Protein AF-A0A370P231-F1 (afdb_monomer_lite)

Radius of gyration: 15.81 Å; chains: 1; bounding box: 36×34×44 Å

pLDDT: mean 72.57, std 18.82, range [30.48, 95.12]

Organism: NCBI:txid2666307

Secondary structure (DSSP, 8-state):
-----EEPP-EEEE-TTS-EEEEE--EE-SS-EEEEEEEETT--SPPEEEEE-SHHHHHHHHHHHHHH-TTEEEEEEEEETTTEEEE--EEEEEE-SSS--EEEEEE-TTS-EEESSTTS-SS-EEEEEEEE-B-TT-SSS-SSSS--

Structure (mmCIF, N/CA/C/O backbone):
data_AF-A0A370P231-F1
#
_entry.id   AF-A0A370P231-F1
#
loop_
_atom_site.group_PDB
_atom_site.id
_atom_site.type_symbol
_atom_site.label_atom_id
_atom_site.label_alt_id
_atom_site.label_comp_id
_atom_site.label_asym_id
_atom_site.label_entity_id
_atom_site.label_seq_id
_atom_site.pdbx_PDB_ins_code
_atom_site.Cartn_x
_atom_site.Cartn_y
_atom_site.Cartn_z
_atom_site.occupancy
_atom_site.B_iso_or_equiv
_atom_site.auth_seq_id
_atom_site.auth_comp_id
_atom_site.auth_asym_id
_atom_site.auth_atom_id
_atom_site.pdbx_PDB_model_num
ATOM 1 N N . MET A 1 1 ? 11.663 -16.793 23.843 1.00 36.62 1 MET A N 1
ATOM 2 C CA . MET A 1 1 ? 10.573 -16.491 22.894 1.00 36.62 1 MET A CA 1
ATOM 3 C C . MET A 1 1 ? 11.051 -16.946 21.521 1.00 36.62 1 MET A C 1
ATOM 5 O O . MET A 1 1 ? 12.097 -16.476 21.098 1.00 36.62 1 MET A O 1
ATOM 9 N N . LEU A 1 2 ? 10.413 -17.944 20.903 1.00 38.53 2 LEU A N 1
ATOM 10 C CA . LEU A 1 2 ? 10.800 -18.433 19.572 1.00 38.53 2 LEU A CA 1
ATOM 11 C C . LEU A 1 2 ? 10.240 -17.457 18.531 1.00 38.53 2 LEU A C 1
ATOM 13 O O . LEU A 1 2 ? 9.027 -17.368 18.372 1.00 38.53 2 LEU A O 1
ATOM 17 N N . LEU A 1 3 ? 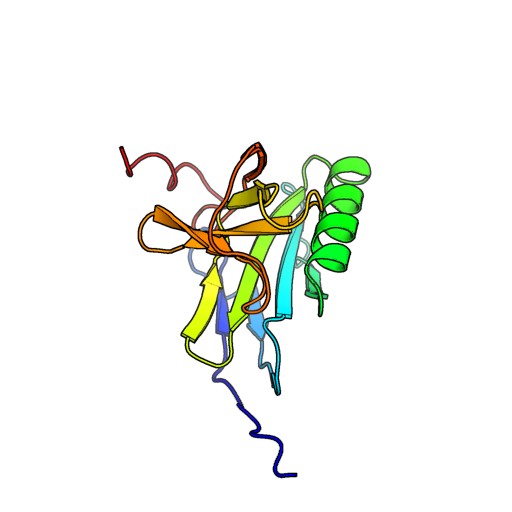11.114 -16.687 17.882 1.00 37.28 3 LEU A N 1
ATOM 18 C CA . LEU A 1 3 ? 10.760 -15.877 16.716 1.00 37.28 3 LEU A CA 1
ATOM 19 C C . LEU A 1 3 ? 10.481 -16.840 15.560 1.00 37.28 3 LEU A C 1
ATOM 21 O O . LEU A 1 3 ? 11.383 -17.555 15.119 1.00 37.28 3 LEU A O 1
ATOM 25 N N . THR A 1 4 ? 9.234 -16.900 15.096 1.00 39.34 4 THR A N 1
ATOM 26 C CA . THR A 1 4 ? 8.880 -17.718 13.936 1.00 39.34 4 THR A CA 1
ATOM 27 C C . THR A 1 4 ? 9.459 -17.047 12.698 1.00 39.34 4 THR A C 1
ATOM 29 O O . THR A 1 4 ? 8.932 -16.060 12.196 1.00 39.34 4 THR A O 1
ATOM 32 N N . LYS A 1 5 ? 10.610 -17.545 12.247 1.00 40.62 5 LYS A N 1
ATOM 33 C CA . LYS A 1 5 ? 11.271 -17.085 11.030 1.00 40.62 5 LYS A CA 1
ATOM 34 C C . LYS A 1 5 ? 10.494 -17.624 9.833 1.00 40.62 5 LYS A C 1
ATOM 36 O O . LYS A 1 5 ? 10.527 -18.826 9.578 1.00 40.62 5 LYS A O 1
ATOM 41 N N . TYR A 1 6 ? 9.818 -16.749 9.100 1.00 44.59 6 TYR A N 1
ATOM 42 C CA . TYR A 1 6 ? 9.247 -17.107 7.809 1.00 44.59 6 TYR A CA 1
ATOM 43 C C . TYR A 1 6 ? 10.269 -16.745 6.729 1.00 44.59 6 TYR A C 1
ATOM 45 O O . TYR A 1 6 ? 10.431 -15.581 6.372 1.00 44.59 6 TYR A O 1
ATOM 53 N N . GLU A 1 7 ? 11.023 -17.742 6.261 1.00 44.41 7 GLU A N 1
ATOM 54 C CA . GLU A 1 7 ? 11.830 -17.608 5.045 1.00 44.41 7 GLU A CA 1
ATOM 55 C C . GLU A 1 7 ? 10.938 -17.839 3.839 1.00 44.41 7 GLU A C 1
ATOM 57 O O . GLU A 1 7 ? 10.276 -18.874 3.750 1.00 44.41 7 GLU A O 1
ATOM 62 N N . TRP A 1 8 ? 10.894 -16.875 2.928 1.00 55.59 8 TRP A N 1
ATOM 63 C CA . TRP A 1 8 ? 10.050 -16.983 1.747 1.00 55.59 8 TRP A CA 1
ATOM 64 C C . TRP A 1 8 ? 10.846 -17.347 0.504 1.00 55.59 8 TRP A C 1
ATOM 66 O O . TRP A 1 8 ? 12.065 -17.160 0.434 1.00 55.59 8 TRP A O 1
ATOM 76 N N . GLN A 1 9 ? 10.131 -17.937 -0.452 1.00 49.88 9 GLN A N 1
ATOM 77 C CA . GLN A 1 9 ? 10.658 -18.278 -1.762 1.00 49.88 9 GLN A CA 1
ATOM 78 C C . GLN A 1 9 ? 10.747 -17.033 -2.642 1.00 49.88 9 GLN A C 1
ATOM 80 O O . GLN A 1 9 ? 9.983 -16.087 -2.480 1.00 49.88 9 GLN A O 1
ATOM 85 N N . LEU A 1 10 ? 11.726 -17.080 -3.542 1.00 47.16 10 LEU A N 1
ATOM 86 C CA . LEU A 1 10 ? 12.086 -16.071 -4.528 1.00 47.16 10 LEU A CA 1
ATOM 87 C C . LEU A 1 10 ? 10.838 -15.447 -5.180 1.00 47.16 10 LEU A C 1
ATOM 89 O O . LEU A 1 10 ? 10.133 -16.123 -5.930 1.00 47.16 10 LEU A O 1
ATOM 93 N N . GLY A 1 11 ? 10.571 -14.174 -4.890 1.00 53.53 11 GLY A N 1
ATOM 94 C CA . GLY A 1 11 ? 9.639 -13.377 -5.680 1.00 53.53 11 GLY A CA 1
ATOM 95 C C . GLY A 1 11 ? 10.364 -12.909 -6.933 1.00 53.53 11 GLY A C 1
ATOM 96 O O . GLY A 1 11 ? 11.464 -12.367 -6.822 1.00 53.53 11 GLY A O 1
ATOM 97 N N . VAL A 1 12 ? 9.788 -13.161 -8.107 1.00 54.00 12 VAL A N 1
ATOM 98 C CA . VAL A 1 12 ? 10.276 -12.609 -9.372 1.00 54.00 12 VAL A CA 1
ATOM 99 C C . VAL A 1 12 ? 9.407 -11.404 -9.678 1.00 54.00 12 VAL A C 1
ATOM 101 O O . VAL A 1 12 ? 8.210 -11.552 -9.914 1.00 54.00 12 VAL A O 1
ATOM 104 N N . LEU A 1 13 ? 10.010 -10.225 -9.622 1.00 53.38 13 LEU A N 1
ATOM 105 C CA . LEU A 1 13 ? 9.412 -9.025 -10.173 1.00 53.38 13 LEU A CA 1
ATOM 106 C C . LEU A 1 13 ? 9.541 -9.094 -11.677 1.00 53.38 13 LEU A C 1
ATOM 108 O O . LEU A 1 13 ? 10.616 -9.421 -12.183 1.00 53.38 13 LEU A O 1
ATOM 112 N N . THR A 1 14 ? 8.452 -8.797 -12.367 1.00 50.38 14 THR A N 1
ATOM 113 C CA . THR A 1 14 ? 8.424 -8.764 -13.819 1.00 50.38 14 THR A CA 1
ATOM 114 C C . THR A 1 14 ? 8.018 -7.391 -14.326 1.00 50.38 14 THR A C 1
ATOM 116 O O . THR A 1 14 ? 7.264 -6.695 -13.646 1.00 50.38 14 THR A O 1
ATOM 119 N N . ASP A 1 15 ? 8.531 -7.006 -15.491 1.00 52.94 15 ASP A N 1
ATOM 120 C CA . ASP A 1 15 ? 8.057 -5.832 -16.230 1.00 52.94 15 ASP A CA 1
ATOM 121 C C . ASP A 1 15 ? 6.698 -6.096 -16.912 1.00 52.94 15 ASP A C 1
ATOM 123 O O . ASP A 1 15 ? 6.069 -7.145 -16.711 1.00 52.94 15 ASP A O 1
ATOM 127 N N . SER A 1 16 ? 6.247 -5.138 -17.730 1.00 45.09 16 SER A N 1
ATOM 128 C CA . SER A 1 16 ? 5.001 -5.227 -18.501 1.00 45.09 16 SER A CA 1
ATOM 129 C C . SER A 1 16 ? 4.986 -6.365 -19.534 1.00 45.09 16 SER A C 1
ATOM 131 O O . SER A 1 16 ? 3.907 -6.824 -19.908 1.00 45.09 16 SER A O 1
ATOM 133 N N . ASP A 1 17 ? 6.148 -6.905 -19.914 1.00 53.75 17 ASP A N 1
ATOM 134 C CA . ASP A 1 17 ? 6.297 -8.052 -20.817 1.00 53.75 17 ASP A CA 1
ATOM 135 C C . ASP A 1 17 ? 6.402 -9.398 -20.067 1.00 53.75 17 ASP A C 1
ATOM 137 O O . ASP A 1 17 ? 6.668 -10.447 -20.667 1.00 53.75 17 ASP A O 1
ATOM 141 N N . ASN A 1 18 ? 6.165 -9.406 -18.749 1.00 53.72 18 ASN A N 1
ATOM 142 C CA . ASN A 1 18 ? 6.404 -10.534 -17.843 1.00 53.72 18 ASN A CA 1
ATOM 143 C C . ASN A 1 18 ? 7.880 -10.995 -17.786 1.00 53.72 18 ASN A C 1
ATOM 145 O O . ASN A 1 18 ? 8.156 -12.123 -17.356 1.00 53.72 18 ASN A O 1
ATOM 149 N N . ALA A 1 19 ? 8.845 -10.165 -18.190 1.00 52.88 19 ALA A N 1
ATOM 150 C CA . ALA A 1 19 ? 10.261 -10.500 -18.098 1.00 52.88 19 ALA A CA 1
ATOM 151 C C . ALA A 1 19 ? 10.797 -10.216 -16.683 1.00 52.88 19 ALA A C 1
ATOM 153 O O . ALA A 1 19 ? 10.451 -9.197 -16.092 1.00 52.88 19 ALA A O 1
ATOM 154 N N . PRO A 1 20 ? 11.635 -11.097 -16.100 1.00 57.62 20 PRO A N 1
ATOM 155 C CA . PRO A 1 20 ? 12.131 -10.941 -14.734 1.00 57.62 20 PRO A CA 1
ATOM 156 C C . PRO A 1 20 ? 13.088 -9.743 -14.609 1.00 57.62 20 PRO A C 1
ATOM 158 O O . PRO A 1 20 ? 14.224 -9.816 -15.071 1.00 57.62 20 PRO A O 1
ATOM 161 N N . VAL A 1 21 ? 12.659 -8.678 -13.930 1.00 53.94 21 VAL A N 1
ATOM 162 C CA . VAL A 1 21 ? 13.458 -7.463 -13.665 1.00 53.94 21 VAL A CA 1
ATOM 163 C C . VAL A 1 21 ? 14.196 -7.503 -12.332 1.00 53.94 21 VAL A C 1
ATOM 165 O O . VAL A 1 21 ? 15.156 -6.773 -12.116 1.00 53.94 21 VAL A O 1
ATOM 168 N N . GLY A 1 22 ? 13.775 -8.372 -11.416 1.00 56.88 22 GLY A N 1
ATOM 169 C CA . GLY A 1 22 ? 14.418 -8.485 -10.119 1.00 56.88 22 GLY A CA 1
ATOM 170 C C . GLY A 1 22 ? 13.967 -9.721 -9.373 1.00 56.88 22 GLY A C 1
ATOM 171 O O . GLY A 1 22 ? 12.846 -10.202 -9.533 1.00 56.88 22 GLY A O 1
ATOM 172 N N . THR A 1 23 ? 14.849 -10.247 -8.531 1.00 57.66 23 THR A N 1
ATOM 173 C CA . THR A 1 23 ? 14.491 -11.322 -7.611 1.00 57.66 23 THR A CA 1
ATOM 174 C C . THR A 1 23 ? 14.752 -10.877 -6.194 1.00 57.66 23 THR A C 1
ATOM 176 O O . THR A 1 23 ? 15.858 -10.430 -5.888 1.00 57.66 23 THR A O 1
ATOM 179 N N . TRP A 1 24 ? 13.773 -11.048 -5.316 1.00 54.22 24 TRP A N 1
ATOM 180 C CA . TRP A 1 24 ? 13.939 -10.709 -3.911 1.00 54.22 24 TRP A CA 1
ATOM 181 C C . TRP A 1 24 ? 13.612 -11.903 -3.012 1.00 54.22 24 TRP A C 1
ATOM 183 O O . TRP A 1 24 ? 12.799 -12.774 -3.335 1.00 54.22 24 TRP A O 1
ATOM 193 N N . LYS A 1 25 ? 14.303 -11.962 -1.869 1.00 54.38 25 LYS A N 1
ATOM 194 C CA . LYS A 1 25 ? 14.081 -12.944 -0.804 1.00 54.38 25 LYS A CA 1
ATOM 195 C C . LYS A 1 25 ? 13.977 -12.197 0.521 1.00 54.38 25 LYS A C 1
ATOM 197 O O . LYS A 1 25 ? 14.973 -11.687 1.026 1.00 54.38 25 LYS A O 1
ATOM 202 N N . GLY A 1 26 ? 12.772 -12.141 1.076 1.00 54.25 26 GLY A N 1
ATOM 203 C CA . GLY A 1 26 ? 12.509 -11.524 2.374 1.00 54.25 26 GLY A CA 1
ATOM 204 C C . GLY A 1 26 ? 12.502 -12.540 3.517 1.00 54.25 26 GLY A C 1
ATOM 205 O O . GLY A 1 26 ? 12.141 -13.706 3.336 1.00 54.25 26 GLY A O 1
ATOM 206 N N . VAL A 1 27 ? 12.874 -12.082 4.714 1.00 54.31 27 VAL A N 1
ATOM 207 C CA . VAL A 1 27 ? 12.615 -12.777 5.982 1.00 54.31 27 VAL A CA 1
ATOM 208 C C . VAL A 1 27 ? 11.812 -11.822 6.858 1.00 54.31 27 VAL A C 1
ATOM 210 O O . VAL A 1 27 ? 12.362 -10.844 7.353 1.00 54.31 27 VAL A O 1
ATOM 213 N N . VAL A 1 28 ? 10.520 -12.094 7.050 1.00 58.47 28 VAL A N 1
ATOM 214 C CA . VAL A 1 28 ? 9.626 -11.252 7.865 1.00 58.47 28 VAL A CA 1
ATOM 215 C C . VAL A 1 28 ? 9.207 -12.030 9.106 1.00 58.47 28 VAL A C 1
ATOM 217 O O . VAL A 1 28 ? 8.807 -13.191 9.017 1.00 58.47 28 VAL A O 1
ATOM 220 N N . ILE A 1 29 ? 9.358 -11.416 10.280 1.00 53.47 29 ILE A N 1
ATOM 221 C CA . ILE A 1 29 ? 9.343 -12.146 11.555 1.00 53.47 29 ILE A CA 1
ATOM 222 C C . ILE A 1 29 ? 8.087 -11.846 12.392 1.00 53.47 29 ILE A C 1
ATOM 224 O O . ILE A 1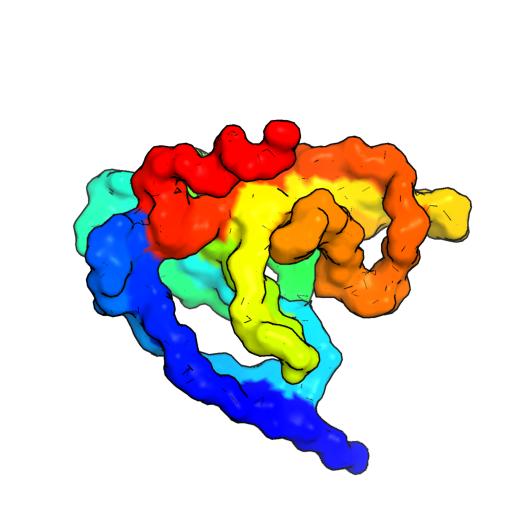 29 ? 7.713 -12.672 13.224 1.00 53.47 29 ILE A O 1
ATOM 228 N N . SER A 1 30 ? 7.378 -10.728 12.170 1.00 56.41 30 SER A N 1
ATOM 229 C CA . SER A 1 30 ? 6.258 -10.392 13.071 1.00 56.41 30 SER A CA 1
ATOM 230 C C . SER A 1 30 ? 5.184 -9.418 12.587 1.00 56.41 30 SER A C 1
ATOM 232 O O . SER A 1 30 ? 4.100 -9.442 13.166 1.00 56.41 30 SER A O 1
ATOM 234 N N . GLN A 1 31 ? 5.414 -8.584 11.572 1.00 66.69 31 GLN A N 1
ATOM 235 C CA . GLN A 1 31 ? 4.440 -7.570 11.139 1.00 66.69 31 GLN A CA 1
ATOM 236 C C . GLN A 1 31 ? 4.388 -7.468 9.614 1.00 66.69 31 GLN A C 1
ATOM 238 O O . GLN A 1 31 ? 5.378 -7.820 8.967 1.00 66.69 31 GLN A O 1
ATOM 243 N N . PRO A 1 32 ? 3.246 -7.052 9.035 1.00 71.38 32 PRO A N 1
ATOM 244 C CA . PRO A 1 32 ? 3.206 -6.730 7.622 1.00 71.38 32 PRO A CA 1
ATOM 245 C C . PRO A 1 32 ? 4.169 -5.574 7.338 1.00 71.38 32 PRO A C 1
ATOM 247 O O . PRO A 1 32 ? 4.027 -4.501 7.914 1.00 71.38 32 PRO A O 1
ATOM 250 N N . ALA A 1 33 ? 5.146 -5.828 6.475 1.00 82.81 33 ALA A N 1
ATOM 251 C CA . ALA A 1 33 ? 5.998 -4.803 5.878 1.00 82.81 33 ALA A CA 1
ATOM 252 C C . ALA A 1 33 ? 5.521 -4.536 4.445 1.00 82.81 33 ALA A C 1
ATOM 254 O O . ALA A 1 33 ? 4.719 -5.299 3.907 1.00 82.81 33 ALA A O 1
ATOM 255 N N . PHE A 1 34 ? 6.032 -3.491 3.815 1.00 86.25 34 PHE A N 1
ATOM 256 C CA . PHE A 1 34 ? 5.734 -3.139 2.436 1.00 86.25 34 PHE A CA 1
ATOM 257 C C . PHE A 1 34 ? 7.010 -3.206 1.609 1.00 86.25 34 PHE A C 1
ATOM 259 O O . PHE A 1 34 ? 8.070 -2.760 2.042 1.00 86.25 34 PHE A O 1
ATOM 266 N N . LEU A 1 35 ? 6.915 -3.781 0.420 1.00 84.81 35 LEU A N 1
ATOM 267 C CA . LEU A 1 35 ? 7.939 -3.669 -0.600 1.00 84.81 35 LEU A CA 1
ATOM 268 C C . LEU A 1 35 ? 7.455 -2.630 -1.603 1.00 84.81 35 LEU A C 1
ATOM 270 O O . LEU A 1 35 ? 6.416 -2.815 -2.230 1.00 84.81 35 LEU A O 1
ATOM 274 N N . LEU A 1 36 ? 8.193 -1.535 -1.711 1.00 86.25 36 LEU A N 1
ATOM 275 C CA . LEU A 1 36 ? 7.950 -0.471 -2.667 1.00 86.25 36 LEU A CA 1
ATOM 276 C C . LEU A 1 36 ? 8.901 -0.661 -3.844 1.00 86.25 36 LEU A C 1
ATOM 278 O O . LEU A 1 36 ? 10.117 -0.739 -3.662 1.00 86.25 36 LEU A O 1
ATOM 282 N N . TYR A 1 37 ? 8.341 -0.724 -5.041 1.00 85.44 37 TYR A N 1
ATOM 283 C CA . TYR A 1 37 ? 9.077 -0.658 -6.289 1.00 85.44 37 TYR A CA 1
ATOM 284 C C . TYR A 1 37 ? 8.720 0.630 -7.009 1.00 85.44 37 TYR A C 1
ATOM 286 O O . TYR A 1 37 ? 7.544 0.997 -7.083 1.00 85.44 37 TYR A O 1
ATOM 294 N N . HIS A 1 38 ? 9.729 1.288 -7.561 1.00 84.19 38 HIS A N 1
ATOM 295 C CA . HIS A 1 38 ? 9.530 2.501 -8.328 1.00 84.19 38 HIS A CA 1
ATOM 296 C C . HIS A 1 38 ? 10.492 2.570 -9.517 1.00 84.19 38 HIS A C 1
ATOM 298 O O . HIS A 1 38 ? 11.650 2.153 -9.432 1.00 84.19 38 HIS A O 1
ATOM 304 N N . GLN A 1 39 ? 9.994 3.056 -10.650 1.00 78.88 39 GLN A N 1
ATOM 305 C CA . GLN A 1 39 ? 10.775 3.255 -11.865 1.00 78.88 39 GLN A CA 1
ATOM 306 C C . GLN A 1 39 ? 10.294 4.514 -12.579 1.00 78.88 39 GLN A C 1
ATOM 308 O O . GLN A 1 39 ? 9.102 4.705 -12.814 1.00 78.88 39 GLN A O 1
ATOM 313 N N . LEU A 1 40 ? 11.230 5.364 -12.987 1.00 76.75 40 LEU A N 1
ATOM 314 C CA . LEU A 1 40 ? 10.929 6.501 -13.851 1.00 76.75 40 LEU A CA 1
ATOM 315 C C . LEU A 1 40 ? 10.337 6.001 -15.178 1.00 76.75 40 LEU A C 1
ATOM 317 O O . LEU A 1 40 ? 11.014 5.266 -15.897 1.00 76.75 40 LEU A O 1
ATOM 321 N N . ALA A 1 41 ? 9.125 6.447 -15.537 1.00 68.38 41 ALA A N 1
ATOM 322 C CA . ALA A 1 41 ? 8.354 5.934 -16.682 1.00 68.38 41 ALA A CA 1
ATOM 323 C C . ALA A 1 41 ? 9.080 5.967 -18.043 1.00 68.38 41 ALA A C 1
ATOM 325 O O . ALA A 1 41 ? 8.659 5.305 -18.984 1.00 68.38 41 ALA A O 1
ATOM 326 N N . ASN A 1 42 ? 10.162 6.740 -18.162 1.00 66.81 42 ASN A N 1
ATOM 327 C CA . ASN A 1 42 ? 10.937 6.907 -19.393 1.00 66.81 42 ASN A CA 1
ATOM 328 C C . ASN A 1 42 ? 12.415 6.509 -19.234 1.00 66.81 42 ASN A C 1
ATOM 330 O O . ASN A 1 42 ? 13.262 6.958 -20.007 1.00 66.81 42 ASN A O 1
ATOM 334 N N . SER A 1 43 ? 12.748 5.732 -18.203 1.00 66.38 43 SER A N 1
ATOM 335 C CA . SER A 1 43 ? 14.118 5.323 -17.915 1.00 66.38 43 SER A CA 1
ATOM 336 C C . SER A 1 43 ? 14.337 3.852 -18.246 1.00 66.38 43 SER A C 1
ATOM 338 O O . SER A 1 43 ? 13.676 2.978 -17.693 1.00 66.38 43 SER A O 1
ATOM 340 N N . GLU A 1 44 ? 15.340 3.583 -19.084 1.00 59.94 44 GLU A N 1
ATOM 341 C CA . GLU A 1 44 ? 15.887 2.231 -19.276 1.00 59.94 44 GLU A CA 1
ATOM 342 C C . GLU A 1 44 ? 16.735 1.764 -18.075 1.00 59.94 44 GLU A C 1
ATOM 344 O O . GLU A 1 44 ? 17.224 0.636 -18.065 1.00 59.94 44 GLU A O 1
ATOM 349 N N . ALA A 1 45 ? 16.953 2.620 -17.067 1.00 59.53 45 ALA A N 1
ATOM 350 C CA . ALA A 1 45 ? 17.648 2.216 -15.848 1.00 59.53 45 ALA A CA 1
ATOM 351 C C . ALA A 1 45 ? 16.787 1.254 -15.016 1.00 59.53 45 ALA A C 1
ATOM 353 O O . ALA A 1 45 ? 15.568 1.411 -14.937 1.00 59.53 45 ALA A O 1
ATOM 354 N N . GLU A 1 46 ? 17.445 0.295 -14.359 1.00 63.28 46 GLU A N 1
ATOM 355 C CA . GLU A 1 46 ? 16.801 -0.636 -13.429 1.00 63.28 46 GLU A CA 1
ATOM 356 C C . GLU A 1 46 ? 16.059 0.138 -12.325 1.00 63.28 46 GLU A C 1
ATOM 358 O O . GLU A 1 46 ? 16.625 1.034 -11.692 1.00 63.28 46 GLU A O 1
ATOM 363 N N . GLY A 1 47 ? 14.781 -0.196 -12.115 1.00 70.69 47 GLY A N 1
ATOM 364 C CA . GLY A 1 47 ? 13.957 0.403 -11.064 1.00 70.69 47 GLY A CA 1
ATOM 365 C C . GLY A 1 47 ? 14.503 0.146 -9.655 1.00 70.69 47 GLY A C 1
ATOM 366 O O . GLY A 1 47 ? 15.231 -0.818 -9.403 1.00 70.69 47 GLY A O 1
ATOM 367 N N . GLY A 1 48 ? 14.138 1.020 -8.720 1.00 76.56 48 GLY A N 1
ATOM 368 C CA . GLY A 1 48 ? 14.501 0.913 -7.312 1.00 76.56 48 GLY A CA 1
ATOM 369 C C . GLY A 1 48 ? 13.564 -0.021 -6.548 1.00 76.56 48 GLY A C 1
ATOM 370 O O . GLY A 1 48 ? 12.362 -0.067 -6.804 1.00 76.56 48 GLY A O 1
ATOM 371 N N . MET A 1 49 ? 14.112 -0.758 -5.578 1.00 78.25 49 MET A N 1
ATOM 372 C CA . MET A 1 49 ? 13.328 -1.505 -4.589 1.00 78.25 49 MET A CA 1
ATOM 373 C C . MET A 1 49 ? 13.685 -1.058 -3.178 1.00 78.25 49 MET A C 1
ATOM 375 O O . MET A 1 49 ? 14.857 -1.087 -2.792 1.00 78.25 49 MET A O 1
ATOM 379 N N . VAL A 1 50 ? 12.666 -0.750 -2.382 1.00 83.12 50 VAL A N 1
ATOM 380 C CA . VAL A 1 50 ? 12.810 -0.326 -0.990 1.00 83.12 50 VAL A CA 1
ATOM 381 C C . VAL A 1 50 ? 11.901 -1.168 -0.100 1.00 83.12 50 VAL A C 1
ATOM 383 O O . VAL A 1 50 ? 10.718 -1.353 -0.378 1.00 83.12 50 VAL A O 1
ATOM 386 N N . LEU A 1 51 ? 12.460 -1.696 0.990 1.00 83.69 51 LEU A N 1
ATOM 387 C CA . LEU A 1 51 ? 11.682 -2.335 2.047 1.00 83.69 51 LEU A CA 1
ATOM 388 C C . LEU A 1 51 ? 11.284 -1.277 3.075 1.00 83.69 51 LEU A C 1
ATOM 390 O O . LEU A 1 51 ? 12.152 -0.626 3.652 1.00 83.69 51 LEU A O 1
ATOM 394 N N . ILE A 1 52 ? 9.988 -1.167 3.339 1.00 87.19 52 ILE A N 1
ATOM 395 C CA . ILE A 1 52 ? 9.404 -0.215 4.278 1.00 87.19 52 ILE A CA 1
ATOM 396 C C . ILE A 1 52 ? 8.695 -0.998 5.382 1.00 87.19 52 ILE A C 1
ATOM 398 O O . ILE A 1 52 ? 7.859 -1.860 5.123 1.00 87.19 52 ILE A O 1
ATOM 402 N N . ASP A 1 53 ? 9.046 -0.738 6.635 1.00 85.94 53 ASP A N 1
ATOM 403 C CA . ASP A 1 53 ? 8.613 -1.541 7.784 1.00 85.94 53 ASP A CA 1
ATOM 404 C C . ASP A 1 53 ? 7.286 -1.087 8.413 1.00 85.94 53 ASP A C 1
ATOM 406 O O . ASP A 1 53 ? 6.749 -1.777 9.281 1.00 85.94 53 ASP A O 1
ATOM 410 N N . SER A 1 54 ? 6.740 0.046 7.972 1.00 88.12 54 SER A N 1
ATOM 411 C CA . SER A 1 54 ? 5.544 0.662 8.541 1.00 88.12 54 SER A CA 1
ATOM 412 C C . SER A 1 54 ? 4.675 1.334 7.479 1.00 88.12 54 SER A C 1
ATOM 414 O O . SER A 1 54 ? 5.147 1.746 6.421 1.00 88.12 54 SER A O 1
ATOM 416 N N . ILE A 1 55 ? 3.373 1.448 7.765 1.00 90.31 55 ILE A N 1
ATOM 417 C CA . ILE A 1 55 ? 2.442 2.132 6.860 1.00 90.31 55 ILE A CA 1
ATOM 418 C C . ILE A 1 55 ? 2.706 3.639 6.811 1.00 90.31 55 ILE A C 1
ATOM 420 O O . ILE A 1 55 ? 2.632 4.219 5.738 1.00 90.31 55 ILE A O 1
ATOM 424 N N . ASP A 1 56 ? 3.079 4.259 7.931 1.00 90.56 56 ASP A N 1
ATOM 425 C CA . ASP A 1 56 ? 3.377 5.694 7.966 1.00 90.56 56 ASP A CA 1
ATOM 426 C C . ASP A 1 56 ? 4.605 6.015 7.103 1.00 90.56 56 ASP A C 1
ATOM 428 O O . ASP A 1 56 ? 4.535 6.900 6.253 1.00 90.56 56 ASP A O 1
ATOM 432 N N . GLY A 1 57 ? 5.673 5.211 7.213 1.00 91.81 57 GLY A N 1
ATOM 433 C CA . GLY A 1 57 ? 6.848 5.339 6.347 1.00 91.81 57 GLY A CA 1
ATOM 434 C C . GLY A 1 57 ? 6.526 5.134 4.864 1.00 91.81 57 GLY A C 1
ATOM 435 O O . GLY A 1 57 ? 7.078 5.825 4.014 1.00 91.81 57 GLY A O 1
ATOM 436 N N . LEU A 1 58 ? 5.581 4.244 4.533 1.00 92.69 58 LEU A N 1
ATOM 437 C CA . LEU A 1 58 ? 5.148 4.056 3.145 1.00 92.69 58 LEU A CA 1
ATOM 438 C C . LEU A 1 58 ? 4.434 5.304 2.620 1.00 92.69 58 LEU A C 1
ATOM 440 O O . LEU A 1 58 ? 4.667 5.716 1.489 1.00 92.69 58 LEU A O 1
ATOM 4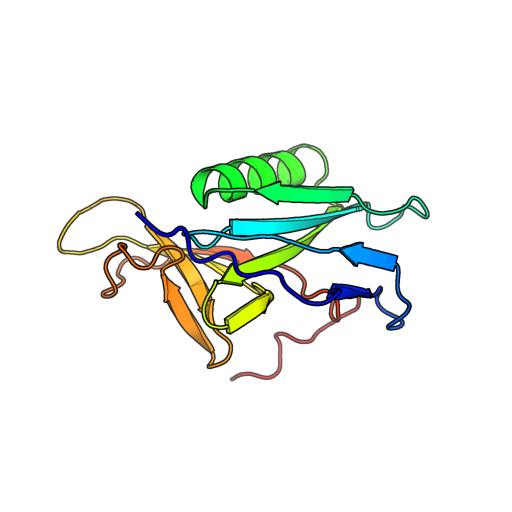44 N N . ILE A 1 59 ? 3.556 5.904 3.425 1.00 93.56 59 ILE A N 1
ATOM 445 C CA . ILE A 1 59 ? 2.821 7.111 3.035 1.00 93.56 59 ILE A CA 1
ATOM 446 C C . ILE A 1 59 ? 3.773 8.297 2.840 1.00 93.56 59 ILE A C 1
ATOM 448 O O . ILE A 1 59 ? 3.571 9.066 1.899 1.00 93.56 59 ILE A O 1
ATOM 452 N N . GLU A 1 60 ? 4.793 8.433 3.691 1.00 93.62 60 GLU A N 1
ATOM 453 C CA . GLU A 1 60 ? 5.840 9.452 3.558 1.00 93.62 60 GLU A CA 1
ATOM 454 C C . GLU A 1 60 ? 6.651 9.272 2.270 1.00 93.62 60 GLU A C 1
ATOM 456 O O . GLU A 1 60 ? 6.799 10.226 1.506 1.00 93.62 60 GLU A O 1
ATOM 461 N N . GLU A 1 61 ? 7.101 8.048 1.985 1.00 91.62 61 GLU A N 1
ATOM 462 C CA . GLU A 1 61 ? 7.878 7.753 0.778 1.00 91.62 61 GLU A CA 1
ATOM 463 C C . GLU A 1 61 ? 7.052 7.998 -0.492 1.00 91.62 61 GLU A C 1
ATOM 465 O O . GLU A 1 61 ? 7.500 8.682 -1.407 1.00 91.62 61 GLU A O 1
ATOM 470 N N . LEU A 1 62 ? 5.796 7.538 -0.528 1.00 91.88 62 LEU A N 1
ATOM 471 C CA . LEU A 1 62 ? 4.894 7.784 -1.660 1.00 91.88 62 LEU A CA 1
ATOM 472 C C . LEU A 1 62 ? 4.643 9.280 -1.893 1.00 91.88 62 LEU A C 1
ATOM 474 O O . LEU A 1 62 ? 4.580 9.720 -3.041 1.00 91.88 62 LEU A O 1
ATOM 478 N N . ALA A 1 63 ? 4.510 10.068 -0.824 1.00 92.12 63 ALA A N 1
ATOM 479 C CA . ALA A 1 63 ? 4.353 11.514 -0.937 1.00 92.12 63 ALA A CA 1
ATOM 480 C C . ALA A 1 63 ? 5.629 12.186 -1.472 1.00 92.12 63 ALA A C 1
ATOM 482 O O . ALA A 1 63 ? 5.537 13.124 -2.267 1.00 92.12 63 ALA A O 1
ATOM 483 N N . CYS A 1 64 ? 6.803 11.696 -1.062 1.00 90.56 64 CYS A N 1
ATOM 484 C CA . CYS A 1 64 ? 8.097 12.152 -1.559 1.00 90.56 64 CYS A CA 1
ATOM 485 C C . CYS A 1 64 ? 8.234 11.883 -3.063 1.00 90.56 64 CYS A C 1
ATOM 487 O O . CYS A 1 64 ? 8.410 12.825 -3.837 1.00 90.56 64 CYS A O 1
ATOM 489 N N . LEU A 1 65 ? 8.034 10.630 -3.489 1.00 88.25 65 LEU A N 1
ATOM 490 C CA . LEU A 1 65 ? 8.137 10.228 -4.895 1.00 88.25 65 LEU A CA 1
ATOM 491 C C . LEU A 1 65 ? 7.166 11.020 -5.774 1.00 88.25 65 LEU A C 1
ATOM 493 O O . LEU A 1 65 ? 7.573 11.580 -6.781 1.00 88.25 65 LEU A O 1
ATOM 497 N N . GLN A 1 66 ? 5.906 11.190 -5.363 1.00 85.81 66 GLN A N 1
ATOM 498 C CA . GLN A 1 66 ? 4.955 11.995 -6.140 1.00 85.81 66 GLN A CA 1
ATOM 499 C C . GLN A 1 66 ? 5.335 13.477 -6.249 1.00 85.81 66 GLN A C 1
ATOM 501 O O . GLN A 1 66 ? 4.993 14.126 -7.238 1.00 85.81 66 GLN A O 1
ATOM 506 N N . SER A 1 67 ? 5.996 14.033 -5.232 1.00 87.06 67 SER A N 1
ATOM 507 C CA . SER A 1 67 ? 6.404 15.438 -5.232 1.00 87.06 67 SER A CA 1
ATOM 508 C C . SER A 1 67 ? 7.674 15.671 -6.046 1.00 87.06 67 SER A C 1
ATOM 510 O O . SER A 1 67 ? 7.791 16.701 -6.710 1.00 87.06 67 SER A O 1
ATOM 512 N N . GLU A 1 68 ? 8.646 14.769 -5.947 1.00 87.44 68 GLU A N 1
ATOM 513 C CA . GLU A 1 68 ? 9.957 14.916 -6.584 1.00 87.44 68 GLU A CA 1
ATOM 514 C C . GLU A 1 68 ? 9.983 14.325 -7.999 1.00 87.44 68 GLU A C 1
ATOM 516 O O . GLU A 1 68 ? 10.695 14.829 -8.869 1.00 87.44 68 GLU A O 1
ATOM 521 N N . GLN A 1 69 ? 9.193 13.277 -8.237 1.00 83.69 69 GLN A N 1
ATOM 522 C CA . GLN A 1 69 ? 9.199 12.443 -9.438 1.00 83.69 69 GLN A CA 1
ATOM 523 C C . GLN A 1 69 ? 7.751 12.061 -9.832 1.00 83.69 69 GLN A C 1
ATOM 525 O O . GLN A 1 69 ? 7.356 10.901 -9.765 1.00 83.69 69 GLN A O 1
ATOM 530 N N . PRO A 1 70 ? 6.914 13.025 -10.265 1.00 81.38 70 PRO A N 1
ATOM 531 C CA . PRO A 1 70 ? 5.483 12.794 -10.512 1.00 81.38 70 PRO A CA 1
ATOM 532 C C . PRO A 1 70 ? 5.183 11.800 -11.647 1.00 81.38 70 PRO A C 1
ATOM 534 O O . PRO A 1 70 ? 4.094 11.232 -11.683 1.00 81.38 70 PRO A O 1
ATOM 537 N N . ASP A 1 71 ? 6.137 11.593 -12.558 1.00 79.69 71 ASP A N 1
ATOM 538 C CA . ASP A 1 71 ? 6.043 10.636 -13.669 1.00 79.69 71 ASP A CA 1
ATOM 539 C C . ASP A 1 71 ? 6.607 9.251 -13.300 1.00 79.69 71 ASP A C 1
ATOM 541 O O . ASP A 1 71 ? 6.839 8.407 -14.166 1.00 79.69 71 ASP A O 1
ATOM 545 N N . GLU A 1 72 ? 6.896 9.014 -12.023 1.00 80.25 72 GLU A N 1
ATOM 546 C CA . GLU A 1 72 ? 7.402 7.738 -11.548 1.00 80.25 72 GLU A CA 1
ATOM 547 C C . GLU A 1 72 ? 6.283 6.700 -11.432 1.00 80.25 72 GLU A C 1
ATOM 549 O O . GLU A 1 72 ? 5.218 6.931 -10.854 1.00 80.25 72 GLU A O 1
ATOM 554 N N . GLN A 1 73 ? 6.530 5.524 -11.998 1.00 82.19 73 GLN A N 1
ATOM 555 C CA . GLN A 1 73 ? 5.650 4.378 -11.869 1.00 82.19 73 GLN A CA 1
ATOM 556 C C . GLN A 1 73 ? 5.937 3.696 -10.546 1.00 82.19 73 GLN A C 1
ATOM 558 O O . GLN A 1 73 ? 7.081 3.361 -10.251 1.00 82.19 73 GLN A O 1
ATOM 563 N N . VAL A 1 74 ? 4.883 3.472 -9.767 1.00 84.19 74 VAL A N 1
ATOM 564 C CA . VAL A 1 74 ? 4.998 2.928 -8.419 1.00 84.19 74 VAL A CA 1
ATOM 565 C C . VAL A 1 74 ? 4.129 1.688 -8.269 1.00 84.19 74 VAL A C 1
ATOM 567 O O . VAL A 1 74 ? 2.932 1.706 -8.575 1.00 84.19 74 VAL A O 1
ATOM 570 N N . ALA A 1 75 ? 4.737 0.627 -7.745 1.00 85.06 75 ALA A N 1
ATOM 571 C CA . ALA A 1 75 ? 4.071 -0.600 -7.342 1.00 85.06 75 ALA A CA 1
ATOM 572 C C . ALA A 1 75 ? 4.410 -0.925 -5.884 1.00 85.06 75 ALA A C 1
ATOM 574 O O . ALA A 1 75 ? 5.523 -0.688 -5.413 1.00 85.06 75 ALA A O 1
ATOM 575 N N . VAL A 1 76 ? 3.431 -1.460 -5.158 1.00 85.19 76 VAL A N 1
ATOM 576 C CA . VAL A 1 76 ? 3.590 -1.822 -3.748 1.00 85.19 76 VAL A CA 1
ATOM 577 C C . VAL A 1 76 ? 3.078 -3.232 -3.527 1.00 85.19 76 VAL A C 1
ATOM 579 O O . VAL A 1 76 ? 1.947 -3.550 -3.893 1.00 85.19 76 VAL A O 1
ATOM 582 N N . ASP A 1 77 ? 3.875 -4.043 -2.841 1.00 83.75 77 ASP A N 1
ATOM 583 C CA . ASP A 1 77 ? 3.454 -5.324 -2.288 1.00 83.75 77 ASP A CA 1
ATOM 584 C C . ASP A 1 77 ? 3.421 -5.255 -0.756 1.00 83.75 77 ASP A C 1
ATOM 586 O O . ASP A 1 77 ? 4.364 -4.792 -0.116 1.00 83.75 77 ASP A O 1
ATOM 590 N N . ILE A 1 78 ? 2.367 -5.783 -0.134 1.00 82.19 78 ILE A N 1
ATOM 591 C CA . ILE A 1 78 ? 2.336 -6.050 1.306 1.00 82.19 78 ILE A CA 1
ATOM 592 C C . ILE A 1 78 ? 2.912 -7.440 1.594 1.00 82.19 78 ILE A C 1
ATOM 594 O O . ILE A 1 78 ? 2.498 -8.454 1.029 1.00 82.19 78 ILE A O 1
ATOM 598 N N . LEU A 1 79 ? 3.861 -7.500 2.519 1.00 77.94 79 LEU A N 1
ATOM 599 C CA . LEU A 1 79 ? 4.550 -8.705 2.960 1.00 77.94 79 LEU A CA 1
ATOM 600 C C . LEU A 1 79 ? 3.896 -9.240 4.236 1.00 77.94 79 LEU A C 1
ATOM 602 O O . LEU A 1 79 ? 4.309 -8.909 5.345 1.00 77.94 79 LEU A O 1
ATOM 606 N N . SER A 1 80 ? 2.868 -10.081 4.099 1.00 71.12 80 SER A N 1
ATOM 607 C CA . SER A 1 80 ? 2.116 -10.614 5.245 1.00 71.12 80 SER A CA 1
ATOM 608 C C . SER A 1 80 ? 2.536 -12.040 5.630 1.00 71.12 80 SER A C 1
ATOM 610 O O . SER A 1 80 ? 2.380 -12.944 4.804 1.00 71.12 80 SER A O 1
ATOM 612 N N . PRO A 1 81 ? 2.931 -12.317 6.894 1.00 63.38 81 PRO A N 1
ATOM 613 C CA . PRO A 1 81 ? 3.369 -13.647 7.341 1.00 63.38 81 PRO A CA 1
ATOM 614 C C . PRO A 1 81 ? 2.415 -14.801 7.001 1.00 63.38 81 PRO A C 1
ATOM 616 O O . PRO A 1 81 ? 2.851 -15.939 6.851 1.00 63.38 81 PRO A O 1
ATOM 619 N N . THR A 1 82 ? 1.112 -14.528 6.896 1.00 62.31 82 THR A N 1
ATOM 620 C CA . THR A 1 82 ? 0.078 -15.546 6.674 1.00 62.31 82 THR A CA 1
ATOM 621 C C . THR A 1 82 ? -0.210 -15.839 5.205 1.00 62.31 82 THR A C 1
ATOM 623 O O . THR A 1 82 ? -0.827 -16.866 4.923 1.00 62.31 82 THR A O 1
ATOM 626 N N . ARG A 1 83 ? 0.161 -14.950 4.274 1.00 57.81 83 ARG A N 1
ATOM 627 C CA . ARG A 1 83 ? -0.389 -14.973 2.907 1.00 57.81 83 ARG A CA 1
ATOM 628 C C . ARG A 1 83 ? 0.607 -14.806 1.768 1.00 57.81 83 ARG A C 1
ATOM 630 O O . ARG A 1 83 ? 0.192 -14.973 0.623 1.00 57.81 83 ARG A O 1
ATOM 637 N N . GLY A 1 84 ? 1.878 -14.530 2.029 1.00 65.38 84 GLY A N 1
ATOM 638 C CA . GLY A 1 84 ? 2.777 -14.198 0.925 1.00 65.38 84 GLY 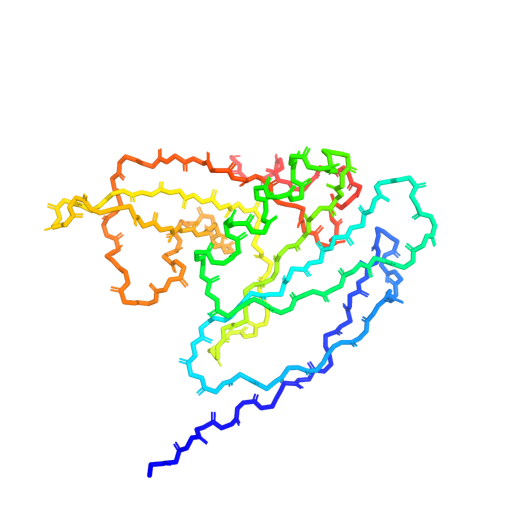A CA 1
ATOM 639 C C . GLY A 1 84 ? 2.814 -12.690 0.649 1.00 65.38 84 GLY A C 1
ATOM 640 O O . GLY A 1 84 ? 2.217 -11.893 1.380 1.00 65.38 84 GLY A O 1
ATOM 641 N N . ALA A 1 85 ? 3.557 -12.317 -0.395 1.00 72.62 85 ALA A N 1
ATOM 642 C CA . ALA A 1 85 ? 3.561 -10.959 -0.911 1.00 72.62 85 ALA A CA 1
ATOM 643 C C . ALA A 1 85 ? 2.261 -10.773 -1.681 1.00 72.62 85 ALA A C 1
ATOM 645 O O . ALA A 1 85 ? 1.865 -11.654 -2.455 1.00 72.62 85 ALA A O 1
ATOM 646 N N . GLN A 1 86 ? 1.551 -9.685 -1.415 1.00 76.56 86 GLN A N 1
ATOM 647 C CA . GLN A 1 86 ? 0.293 -9.393 -2.082 1.00 76.56 86 GLN A CA 1
ATOM 648 C C . GLN A 1 86 ? 0.345 -7.988 -2.670 1.00 76.56 86 GLN A C 1
ATOM 650 O O . GLN A 1 86 ? 0.671 -7.065 -1.929 1.00 76.56 86 GLN A O 1
ATOM 655 N N . PRO A 1 87 ? -0.025 -7.810 -3.945 1.00 79.69 87 PRO A N 1
ATOM 656 C CA . PRO A 1 87 ? -0.049 -6.485 -4.538 1.00 79.69 87 PRO A CA 1
ATOM 657 C C . PRO A 1 87 ? -1.094 -5.615 -3.851 1.00 79.69 87 PRO A C 1
ATOM 659 O O . PRO A 1 87 ? -2.192 -6.075 -3.518 1.00 79.69 87 PRO A O 1
ATOM 662 N N . VAL A 1 88 ? -0.738 -4.353 -3.661 1.00 85.75 88 VAL A N 1
ATOM 663 C CA . VAL A 1 88 ? -1.588 -3.300 -3.121 1.00 85.75 88 VAL A CA 1
ATOM 664 C C . VAL A 1 88 ? -1.966 -2.381 -4.273 1.00 85.75 88 VAL A C 1
ATOM 666 O O . VAL A 1 88 ? -1.161 -1.569 -4.710 1.00 85.75 88 VAL A O 1
ATOM 669 N N . CYS A 1 89 ? -3.196 -2.506 -4.771 1.00 84.50 89 CYS A N 1
ATOM 670 C CA . CYS A 1 89 ? -3.665 -1.714 -5.916 1.00 84.50 89 CYS A CA 1
ATOM 671 C C . CYS A 1 89 ? -4.193 -0.332 -5.508 1.00 84.50 89 CYS A C 1
ATOM 673 O O . CYS A 1 89 ? -4.186 0.612 -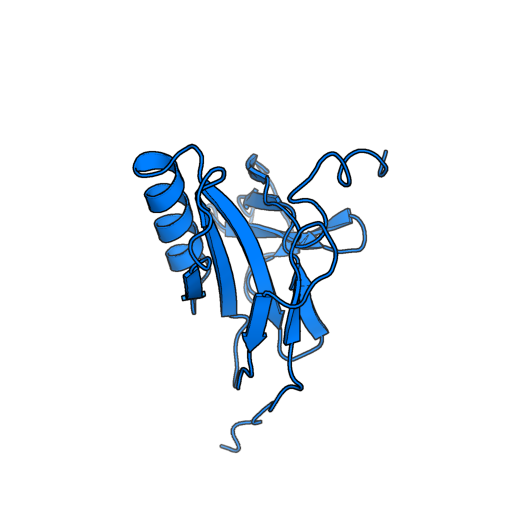6.292 1.00 84.50 89 CYS A O 1
ATOM 675 N N . GLU A 1 90 ? -4.693 -0.200 -4.281 1.00 90.06 90 GLU A N 1
ATOM 676 C CA . GLU A 1 90 ? -5.181 1.072 -3.757 1.00 90.06 90 GLU A CA 1
ATOM 677 C C . GLU A 1 90 ? -4.843 1.194 -2.277 1.00 90.06 90 GLU A C 1
ATOM 679 O O . GLU A 1 90 ? -4.985 0.228 -1.521 1.00 90.06 90 GLU A O 1
ATOM 684 N N . LEU A 1 91 ? -4.473 2.407 -1.869 1.00 92.81 91 LEU A N 1
ATOM 685 C CA . LEU A 1 91 ? -4.341 2.796 -0.470 1.00 92.81 91 LEU A CA 1
ATOM 686 C C . LEU A 1 91 ? -5.396 3.836 -0.115 1.00 92.81 91 LEU A C 1
ATOM 688 O O . LEU A 1 91 ? -5.633 4.806 -0.841 1.00 92.81 91 LEU A O 1
ATOM 692 N N . TRP A 1 92 ? -5.998 3.638 1.046 1.00 94.88 92 TRP A N 1
ATOM 693 C CA . TRP A 1 92 ? -7.093 4.427 1.577 1.00 94.88 92 TRP A CA 1
ATOM 694 C C . TRP A 1 92 ? -6.769 4.879 2.992 1.00 94.88 92 TRP A C 1
ATOM 696 O O . TRP A 1 92 ? -6.148 4.146 3.755 1.00 94.88 92 TRP A O 1
ATOM 706 N N . SER A 1 93 ? -7.244 6.063 3.362 1.00 95.12 93 SER A N 1
ATOM 707 C CA . SER A 1 93 ? -7.346 6.488 4.753 1.00 95.12 93 SER A CA 1
ATOM 708 C C . SER A 1 93 ? -8.777 6.369 5.256 1.00 95.12 93 SER A C 1
ATOM 710 O O . SER A 1 93 ? -9.726 6.556 4.486 1.00 95.12 93 SER A O 1
ATOM 712 N N . TYR A 1 94 ? -8.938 6.133 6.551 1.00 94.19 94 TYR A N 1
ATOM 713 C CA . TYR A 1 94 ? -10.237 6.084 7.208 1.00 94.19 94 TYR A CA 1
ATOM 714 C C . TYR A 1 94 ? -10.145 6.520 8.669 1.00 94.19 94 TYR A C 1
ATOM 716 O O . TYR A 1 94 ? -9.069 6.535 9.257 1.00 94.19 94 TYR A O 1
ATOM 724 N N . GLU A 1 95 ? -11.287 6.851 9.259 1.00 92.62 95 GLU A N 1
ATOM 725 C CA . GLU A 1 95 ? -11.429 7.093 10.695 1.00 92.62 95 GLU A CA 1
ATOM 726 C C . GLU A 1 95 ? -12.269 5.980 11.333 1.00 92.62 95 GLU A C 1
ATOM 728 O O . GLU A 1 95 ? -13.139 5.381 10.685 1.00 92.62 95 GLU A O 1
ATOM 733 N N . SER A 1 96 ? -12.043 5.719 12.619 1.00 86.56 96 SER A N 1
ATOM 734 C CA . SER A 1 96 ? -12.885 4.833 13.426 1.00 86.56 96 SER A CA 1
ATOM 735 C C . SER A 1 96 ? -13.833 5.655 14.298 1.00 86.56 96 SER A C 1
ATOM 737 O O . SER A 1 96 ? -13.464 6.697 14.829 1.00 86.56 96 SER A O 1
ATOM 739 N N . GLU A 1 97 ? -15.055 5.167 14.514 1.00 82.06 97 GLU A N 1
ATOM 740 C CA . GLU A 1 97 ? -15.971 5.779 15.493 1.00 82.06 97 GLU A CA 1
ATOM 741 C C . GLU A 1 97 ? -15.478 5.608 16.937 1.00 82.06 97 GLU A C 1
ATOM 743 O O . GLU A 1 97 ? -15.846 6.382 17.817 1.00 82.06 97 GLU A O 1
ATOM 748 N N . GLN A 1 98 ? -14.657 4.582 17.184 1.00 78.38 98 GLN A N 1
ATOM 749 C CA . GLN A 1 98 ? -14.127 4.270 18.513 1.00 78.38 98 GLN A CA 1
ATOM 750 C C . GLN A 1 98 ? -12.983 5.212 18.894 1.00 78.38 98 GLN A C 1
ATOM 752 O O . GLN A 1 98 ? -12.852 5.589 20.055 1.00 78.38 98 GLN A O 1
ATOM 757 N N . GLU A 1 99 ? -12.182 5.603 17.905 1.00 76.38 99 GLU A N 1
ATOM 758 C CA . GLU A 1 99 ? -11.018 6.465 18.061 1.00 76.38 99 GLU A CA 1
ATOM 759 C C . GLU A 1 99 ? -10.924 7.367 16.822 1.00 76.38 99 GLU A C 1
ATOM 761 O O . GLU A 1 99 ? -10.701 6.847 15.724 1.00 76.38 99 GLU A O 1
ATOM 766 N N . PRO A 1 100 ? -11.088 8.698 16.964 1.00 73.31 100 PRO A N 1
ATOM 767 C CA . PRO A 1 100 ? -11.032 9.650 15.853 1.00 73.31 100 PRO A CA 1
ATOM 768 C C . PRO A 1 100 ? -9.579 9.910 15.416 1.00 73.31 100 PRO A C 1
ATOM 770 O O . PRO A 1 100 ? -9.116 11.048 15.352 1.00 73.31 100 PRO A O 1
ATOM 773 N N . THR A 1 101 ? -8.850 8.832 15.158 1.00 86.56 101 THR A N 1
ATOM 774 C CA . THR A 1 101 ? -7.482 8.811 14.648 1.00 86.56 101 THR A CA 1
ATOM 775 C C . THR A 1 101 ? -7.525 8.376 13.185 1.00 86.56 101 THR A C 1
ATOM 777 O O . THR A 1 101 ? -8.408 7.617 12.776 1.00 86.56 101 THR A O 1
ATOM 780 N N . LEU A 1 102 ? -6.581 8.872 12.386 1.00 90.31 102 LEU A N 1
ATOM 781 C CA . LEU A 1 102 ? -6.425 8.462 10.995 1.00 90.31 102 LEU A CA 1
ATOM 782 C C . LEU A 1 102 ? -5.796 7.064 10.934 1.00 90.31 102 LEU A C 1
ATOM 784 O O . LEU A 1 102 ? -4.733 6.833 11.504 1.00 90.31 102 LEU A O 1
ATOM 788 N N . TYR A 1 103 ? -6.440 6.149 10.221 1.00 93.38 103 TYR A N 1
ATOM 789 C CA . TYR A 1 103 ? -5.935 4.812 9.924 1.00 93.38 103 TYR A CA 1
ATOM 790 C C . TYR A 1 103 ? -5.847 4.602 8.416 1.00 93.38 103 TYR A C 1
ATOM 792 O O . TYR A 1 103 ? -6.374 5.393 7.630 1.00 93.38 103 TYR A O 1
ATOM 800 N N . TYR A 1 104 ? -5.214 3.500 8.016 1.00 93.56 104 TYR A N 1
ATOM 801 C CA . TYR A 1 104 ? -4.972 3.176 6.616 1.00 93.56 104 TYR A CA 1
ATOM 802 C C . TYR A 1 104 ? -5.456 1.774 6.275 1.00 93.56 104 TYR A C 1
ATOM 804 O O . TYR A 1 104 ? -5.328 0.841 7.069 1.00 93.56 104 TYR A O 1
ATOM 812 N N . ALA A 1 105 ? -6.001 1.631 5.077 1.00 93.81 105 ALA A N 1
ATOM 813 C CA . ALA A 1 105 ? -6.464 0.371 4.529 1.00 93.81 105 ALA A CA 1
ATOM 814 C C . ALA A 1 105 ? -5.960 0.201 3.097 1.00 93.81 105 ALA A C 1
ATOM 816 O O . ALA A 1 105 ? -5.735 1.182 2.387 1.00 93.81 105 ALA A O 1
ATOM 817 N N . TYR A 1 106 ? -5.835 -1.048 2.666 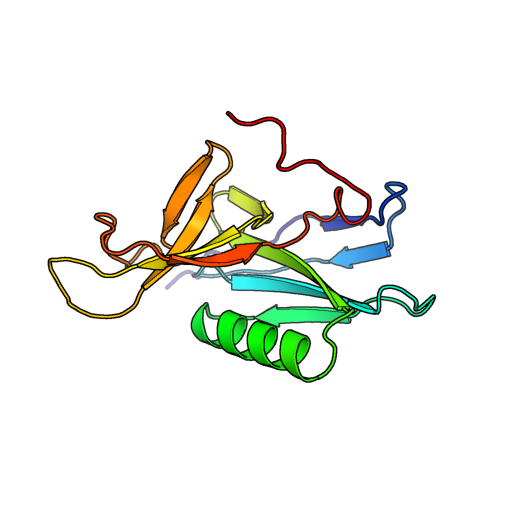1.00 91.19 106 TYR A N 1
ATOM 818 C CA . TYR A 1 106 ? -5.590 -1.395 1.274 1.00 91.19 106 TYR A CA 1
ATOM 819 C C . TYR A 1 106 ? -6.771 -2.157 0.684 1.00 91.19 106 TYR A C 1
ATOM 821 O O . TYR A 1 106 ? -7.550 -2.785 1.404 1.00 91.19 106 TYR A O 1
ATOM 829 N N . MET A 1 107 ? -6.899 -2.116 -0.640 1.00 88.50 107 MET A N 1
ATOM 830 C CA . MET A 1 107 ? -7.862 -2.954 -1.349 1.00 88.50 107 MET A CA 1
ATOM 831 C C . MET A 1 107 ? -7.371 -4.406 -1.395 1.00 88.50 107 MET A C 1
ATOM 833 O O . MET A 1 107 ? -6.345 -4.704 -2.005 1.00 88.50 107 MET A O 1
ATOM 837 N N . GLY A 1 108 ? -8.101 -5.309 -0.743 1.00 81.75 108 GLY A N 1
ATOM 838 C CA . GLY A 1 108 ? -7.860 -6.745 -0.776 1.00 81.75 108 GLY A CA 1
ATOM 839 C C . GLY A 1 108 ? -8.258 -7.383 -2.110 1.00 81.75 108 GLY A C 1
ATOM 840 O O . GLY A 1 108 ? -8.946 -6.793 -2.945 1.00 81.75 108 GLY A O 1
ATOM 841 N N . ARG A 1 109 ? -7.859 -8.645 -2.307 1.00 73.88 109 ARG A N 1
ATOM 842 C CA . ARG A 1 109 ? -8.141 -9.404 -3.546 1.00 73.88 109 ARG A CA 1
ATOM 843 C C . ARG A 1 109 ? -9.629 -9.635 -3.809 1.00 73.88 109 ARG A C 1
ATOM 845 O O . ARG A 1 109 ? -10.012 -9.892 -4.942 1.00 73.88 109 ARG A O 1
ATOM 852 N N . ASP A 1 110 ? -10.447 -9.614 -2.765 1.00 79.69 110 ASP A N 1
ATOM 853 C CA . ASP A 1 110 ? -11.898 -9.775 -2.848 1.00 79.69 110 ASP A CA 1
ATOM 854 C C . ASP A 1 110 ? -12.630 -8.443 -3.095 1.00 79.69 110 ASP A C 1
ATOM 856 O O . ASP A 1 110 ? -13.859 -8.400 -3.030 1.00 79.69 110 ASP A O 1
ATOM 860 N N . GLY A 1 111 ? -11.885 -7.363 -3.363 1.00 81.25 111 GLY A N 1
ATOM 861 C CA . GLY A 1 111 ? -12.429 -6.025 -3.580 1.00 81.25 111 GLY A CA 1
ATOM 862 C C . GLY A 1 111 ? -12.922 -5.355 -2.296 1.00 81.25 111 GLY A C 1
ATOM 863 O O . GLY A 1 111 ? -13.702 -4.406 -2.362 1.00 81.25 111 GLY A O 1
ATOM 864 N N . ARG A 1 112 ? -12.520 -5.851 -1.118 1.00 88.94 112 ARG A N 1
ATOM 865 C CA . ARG A 1 112 ? -12.853 -5.243 0.174 1.00 88.94 112 ARG A CA 1
ATOM 866 C C . ARG A 1 112 ? -11.650 -4.531 0.766 1.00 88.94 112 ARG A C 1
ATOM 868 O O . ARG A 1 112 ? -10.519 -4.979 0.623 1.00 88.94 112 ARG A O 1
ATOM 875 N N . LEU A 1 113 ? -11.909 -3.449 1.493 1.00 90.50 113 LEU A N 1
ATOM 876 C CA . LEU A 1 113 ? -10.866 -2.758 2.240 1.00 90.50 113 LEU A CA 1
ATOM 877 C C . LEU A 1 113 ? -10.438 -3.583 3.458 1.00 90.50 113 LEU A C 1
ATOM 879 O O . LEU A 1 113 ? -11.256 -3.938 4.311 1.00 90.50 113 LEU A O 1
ATOM 883 N N . GLU A 1 114 ? -9.141 -3.857 3.542 1.00 90.88 114 GLU A N 1
ATOM 884 C CA . GLU A 1 114 ? -8.492 -4.524 4.665 1.00 90.88 114 GLU A CA 1
ATOM 885 C C . GLU A 1 114 ? -7.592 -3.514 5.400 1.00 90.88 114 GLU A C 1
ATOM 887 O O . GLU A 1 114 ? -6.831 -2.796 4.749 1.00 90.88 114 GLU A O 1
ATOM 892 N N . PRO A 1 115 ? -7.647 -3.423 6.744 1.00 90.94 115 PRO A N 1
ATOM 893 C CA . PRO A 1 115 ? -6.724 -2.568 7.483 1.00 90.94 115 PRO A CA 1
ATOM 894 C C . PRO A 1 115 ? -5.266 -2.966 7.222 1.00 90.94 115 PRO A C 1
ATOM 896 O O . PRO A 1 115 ? -4.935 -4.156 7.221 1.00 90.94 115 PRO A O 1
ATOM 899 N N . CYS A 1 116 ? -4.388 -1.978 7.044 1.00 88.94 116 CYS A N 1
ATOM 900 C CA . CYS A 1 116 ? -2.965 -2.202 6.776 1.00 88.94 116 CYS A CA 1
ATOM 901 C C . CYS A 1 116 ? -2.253 -2.910 7.940 1.00 88.94 116 CYS A C 1
ATOM 903 O O . CYS A 1 116 ? -1.320 -3.681 7.723 1.00 88.94 116 CYS A O 1
ATOM 905 N N . ASN A 1 117 ? -2.711 -2.690 9.175 1.00 84.69 117 ASN A N 1
ATOM 906 C CA . ASN A 1 117 ? -2.243 -3.394 10.363 1.00 84.69 117 ASN A CA 1
ATOM 907 C C . ASN A 1 117 ? -3.413 -4.125 11.042 1.00 84.69 117 ASN A C 1
ATOM 909 O O . ASN A 1 117 ? -4.504 -3.588 11.212 1.00 84.69 117 ASN A O 1
ATOM 913 N N . ARG A 1 118 ? -3.171 -5.366 11.479 1.00 81.56 118 ARG A N 1
ATOM 914 C CA . ARG A 1 118 ? -4.159 -6.222 12.152 1.00 81.56 118 ARG A CA 1
ATOM 915 C C . ARG A 1 118 ? -4.751 -5.588 13.416 1.00 81.56 118 ARG A C 1
ATOM 917 O O . ARG A 1 118 ? -5.868 -5.945 13.787 1.00 81.56 118 ARG A O 1
ATOM 924 N N . GLU A 1 119 ? -3.996 -4.717 14.075 1.00 84.69 119 GLU A N 1
ATOM 925 C CA . GLU A 1 119 ? -4.406 -4.021 15.299 1.00 84.69 119 GLU A CA 1
ATOM 926 C C . GLU A 1 119 ? -5.366 -2.852 15.031 1.00 84.69 119 GLU A C 1
ATOM 928 O O . GLU A 1 119 ? -6.034 -2.393 15.954 1.00 84.69 119 GLU A O 1
ATOM 933 N N . GLN A 1 120 ? -5.482 -2.389 13.781 1.00 87.88 120 GLN A N 1
ATOM 934 C CA . GLN A 1 120 ? -6.349 -1.266 13.436 1.00 87.88 120 GLN A CA 1
ATOM 935 C C . GLN A 1 120 ? -7.843 -1.650 13.479 1.00 87.88 120 GLN A C 1
ATOM 937 O O . GLN A 1 120 ? -8.214 -2.792 13.167 1.00 87.88 120 GLN A O 1
ATOM 942 N N . PRO A 1 121 ? -8.739 -0.702 13.818 1.00 88.31 121 PRO A N 1
ATOM 943 C CA . PRO A 1 121 ? -10.179 -0.946 13.849 1.00 88.31 121 PRO A CA 1
ATOM 944 C C . PRO A 1 121 ? -10.724 -1.362 12.480 1.00 88.31 121 PRO A C 1
ATOM 946 O O . PRO A 1 121 ? -10.403 -0.757 11.463 1.00 88.31 121 PRO A O 1
ATOM 949 N N . ARG A 1 122 ? -11.604 -2.368 12.439 1.00 87.56 122 ARG A N 1
ATOM 950 C CA . ARG A 1 122 ? -12.198 -2.866 11.179 1.00 87.56 122 ARG A CA 1
ATOM 951 C C . ARG A 1 122 ? -13.425 -2.091 10.716 1.00 87.56 122 ARG A C 1
ATOM 953 O O . ARG A 1 122 ? -13.825 -2.223 9.565 1.00 87.56 122 ARG A O 1
ATOM 960 N N . TYR A 1 123 ? -14.059 -1.346 11.613 1.00 89.38 123 TYR A N 1
ATOM 961 C CA . TYR A 1 123 ? -15.205 -0.524 11.260 1.00 89.38 123 TYR A CA 1
ATOM 962 C C . TYR A 1 123 ? -14.695 0.807 10.709 1.00 89.38 123 TYR A C 1
ATOM 964 O O . TYR A 1 123 ? -14.202 1.648 11.459 1.00 89.38 123 TYR A O 1
ATOM 972 N N . MET A 1 124 ? -14.750 0.944 9.386 1.00 91.25 124 MET A N 1
ATOM 973 C CA . MET A 1 124 ? -14.166 2.068 8.662 1.00 91.25 124 MET A CA 1
ATOM 974 C C . MET A 1 124 ? -15.231 3.117 8.347 1.00 91.25 124 MET A C 1
ATOM 976 O O . MET A 1 124 ? -16.239 2.820 7.707 1.00 91.25 124 MET A O 1
ATOM 980 N N . THR A 1 125 ? -14.985 4.360 8.749 1.00 90.88 125 THR A N 1
ATOM 981 C CA . THR A 1 125 ? -15.801 5.526 8.389 1.00 90.88 125 THR A CA 1
ATOM 982 C C . THR A 1 125 ? -14.939 6.578 7.699 1.00 90.88 125 THR A C 1
ATOM 984 O O . THR A 1 125 ? -13.713 6.503 7.743 1.00 90.88 125 THR A O 1
ATOM 987 N N . ARG A 1 126 ? -15.565 7.557 7.028 1.00 90.44 126 ARG A N 1
ATOM 988 C CA . ARG A 1 126 ? -14.858 8.668 6.351 1.00 90.44 126 ARG A CA 1
ATOM 989 C C . ARG A 1 126 ? -13.733 8.196 5.412 1.00 90.44 126 ARG A C 1
ATOM 991 O O . ARG A 1 126 ? -12.641 8.756 5.392 1.00 90.44 126 ARG A O 1
ATOM 998 N N . LEU A 1 127 ? -14.021 7.155 4.634 1.00 93.31 127 LEU A N 1
ATOM 999 C CA . LEU A 1 127 ? -13.102 6.589 3.649 1.00 93.31 127 LEU A CA 1
ATOM 1000 C C . LEU A 1 127 ? -12.655 7.653 2.637 1.00 93.31 127 LEU A C 1
ATOM 1002 O O . LEU A 1 127 ? -13.487 8.307 2.004 1.00 93.31 127 LEU A O 1
ATOM 1006 N N . ARG A 1 128 ? -11.343 7.778 2.436 1.00 94.69 128 ARG A N 1
ATOM 1007 C CA . ARG A 1 128 ? -10.741 8.607 1.388 1.00 94.69 128 ARG A CA 1
ATOM 1008 C C . ARG A 1 128 ? -9.621 7.833 0.709 1.00 94.69 128 ARG A C 1
ATOM 1010 O O . ARG A 1 128 ? -8.678 7.410 1.369 1.00 94.69 128 ARG A O 1
ATOM 1017 N N . ARG A 1 129 ? -9.701 7.680 -0.611 1.00 94.12 129 ARG A N 1
ATOM 1018 C CA . ARG A 1 129 ? -8.612 7.091 -1.395 1.00 94.12 129 ARG A CA 1
ATOM 1019 C C . ARG A 1 129 ? -7.435 8.062 -1.436 1.00 94.12 129 ARG A C 1
ATOM 1021 O O . ARG A 1 129 ? -7.631 9.242 -1.731 1.00 94.12 129 ARG A O 1
ATOM 1028 N N . LEU A 1 130 ? -6.246 7.561 -1.123 1.00 91.62 130 LEU A N 1
ATOM 1029 C CA . LEU A 1 130 ? -4.998 8.322 -1.151 1.00 91.62 130 LEU A CA 1
ATOM 1030 C C . LEU A 1 130 ? -4.242 8.063 -2.447 1.00 91.62 130 LEU A C 1
ATOM 1032 O O . LEU A 1 130 ? -3.919 9.003 -3.164 1.00 91.62 130 LEU A O 1
ATOM 1036 N N . TYR A 1 131 ? -4.034 6.786 -2.766 1.00 88.62 131 TYR A N 1
ATOM 1037 C CA . TYR A 1 131 ? -3.213 6.368 -3.894 1.00 88.62 131 TYR A CA 1
ATOM 1038 C C . TYR A 1 131 ? -3.923 5.289 -4.707 1.00 88.62 131 TYR A C 1
ATOM 1040 O O . TYR A 1 131 ? -4.561 4.392 -4.151 1.00 88.62 131 TYR A O 1
ATOM 1048 N N . THR A 1 132 ? -3.801 5.391 -6.029 1.00 86.88 132 THR A N 1
ATOM 1049 C CA . THR A 1 132 ? -4.027 4.281 -6.962 1.00 86.88 132 THR A CA 1
ATOM 1050 C C . THR A 1 132 ? -2.648 3.828 -7.407 1.00 86.88 132 THR A C 1
ATOM 1052 O O . THR A 1 132 ? -1.882 4.641 -7.918 1.00 86.88 132 THR A O 1
ATOM 1055 N N . LEU A 1 133 ? -2.315 2.578 -7.122 1.00 82.19 133 LEU A N 1
ATOM 1056 C CA . LEU A 1 133 ? -0.983 2.019 -7.295 1.00 82.19 133 LEU A CA 1
ATOM 1057 C C . LEU A 1 133 ? -1.025 0.985 -8.417 1.00 82.19 133 LEU A C 1
ATOM 1059 O O . LEU A 1 133 ? -2.005 0.247 -8.563 1.00 82.19 133 LEU A O 1
ATOM 1063 N N . GLY A 1 134 ? 0.029 0.947 -9.227 1.00 66.38 134 GLY A N 1
ATOM 1064 C CA . GLY A 1 134 ? 0.158 -0.067 -10.261 1.00 66.38 134 GLY A CA 1
ATOM 1065 C C . GLY A 1 134 ? 0.348 -1.440 -9.621 1.00 66.38 134 GLY A C 1
ATOM 1066 O O . GLY A 1 134 ? 1.038 -1.581 -8.613 1.00 66.38 134 GLY A O 1
ATOM 1067 N N . THR A 1 135 ? -0.240 -2.476 -10.219 1.00 57.78 135 THR A N 1
ATOM 1068 C CA . THR A 1 135 ? 0.310 -3.823 -10.017 1.00 57.78 135 THR A CA 1
ATOM 1069 C C . THR A 1 135 ? 1.501 -3.988 -10.950 1.00 57.78 135 THR A C 1
ATOM 1071 O O . THR A 1 135 ? 1.521 -3.382 -12.019 1.00 57.78 135 THR A O 1
ATOM 1074 N N . HIS A 1 136 ? 2.465 -4.836 -10.591 1.00 50.56 136 HIS A N 1
ATOM 1075 C CA . HIS A 1 136 ? 3.603 -5.160 -11.461 1.00 50.56 136 HIS A CA 1
ATOM 1076 C C . HIS A 1 136 ? 3.185 -5.614 -12.877 1.00 50.56 136 HIS A C 1
ATOM 1078 O O . HIS A 1 136 ? 3.926 -5.407 -13.825 1.00 50.56 136 HIS A O 1
ATOM 1084 N N . ALA A 1 137 ? 1.969 -6.151 -13.040 1.00 39.22 137 ALA A N 1
ATOM 1085 C CA . ALA A 1 137 ? 1.401 -6.548 -14.330 1.00 39.22 137 ALA A CA 1
ATOM 1086 C C . ALA A 1 137 ? 0.663 -5.422 -15.094 1.00 39.22 137 ALA A C 1
ATOM 1088 O O . ALA A 1 137 ? 0.234 -5.644 -16.219 1.00 39.22 137 ALA A O 1
ATOM 1089 N N . ALA A 1 138 ? 0.463 -4.245 -14.491 1.00 36.81 138 ALA A N 1
ATOM 1090 C CA . ALA A 1 138 ? -0.397 -3.169 -15.005 1.00 36.81 138 ALA A CA 1
ATOM 1091 C C . ALA A 1 138 ? 0.341 -1.833 -15.202 1.00 36.81 138 ALA A C 1
ATOM 1093 O O . ALA A 1 138 ? -0.293 -0.779 -15.271 1.00 36.81 138 ALA A O 1
ATOM 1094 N N . ILE A 1 139 ? 1.674 -1.872 -15.284 1.00 49.31 139 ILE A N 1
ATOM 1095 C CA . ILE A 1 139 ? 2.485 -0.724 -15.707 1.00 49.31 139 ILE A CA 1
ATOM 1096 C C . ILE A 1 139 ? 2.287 -0.405 -17.207 1.00 49.31 139 ILE A C 1
ATOM 1098 O O . ILE A 1 139 ? 2.585 0.705 -17.637 1.00 49.31 139 ILE A O 1
ATOM 1102 N N . ASP A 1 140 ? 1.617 -1.285 -17.954 1.00 33.81 140 ASP A N 1
ATOM 1103 C CA . ASP A 1 140 ? 0.863 -0.905 -19.147 1.00 33.81 140 ASP A CA 1
ATOM 1104 C C . ASP A 1 140 ? -0.636 -1.142 -18.928 1.00 33.81 140 ASP A C 1
ATOM 1106 O O . ASP A 1 140 ? -1.074 -2.253 -18.647 1.00 33.81 140 ASP A O 1
ATOM 1110 N N . GLY A 1 141 ? -1.403 -0.056 -19.047 1.00 36.62 141 GLY A N 1
ATOM 1111 C CA . GLY A 1 141 ? -2.833 -0.012 -19.348 1.00 36.62 141 GLY A CA 1
ATOM 1112 C C . GLY A 1 141 ? -3.754 -1.062 -18.712 1.00 36.62 141 GLY A C 1
ATOM 1113 O O . GLY A 1 141 ? -3.946 -2.148 -19.244 1.00 36.62 141 GLY A O 1
ATOM 1114 N N . ASP A 1 142 ? -4.537 -0.607 -17.731 1.00 38.50 142 ASP A N 1
ATOM 1115 C CA . ASP A 1 142 ? -5.957 -0.981 -17.653 1.00 38.50 142 ASP A CA 1
ATOM 1116 C C . ASP A 1 142 ? -6.271 -2.401 -17.123 1.00 38.50 142 ASP A C 1
ATOM 1118 O O . ASP A 1 142 ? -6.791 -3.266 -17.824 1.00 38.50 142 ASP A O 1
ATOM 1122 N N . LEU A 1 143 ? -6.034 -2.638 -15.824 1.00 38.44 143 LEU A N 1
ATOM 1123 C CA . LEU A 1 143 ? -6.520 -3.850 -15.130 1.00 38.44 143 LEU A CA 1
ATOM 1124 C C . LEU A 1 143 ? -7.353 -3.590 -13.861 1.00 38.44 143 LEU A C 1
ATOM 1126 O O . LEU A 1 143 ? -7.917 -4.528 -13.301 1.00 38.44 143 LEU A O 1
ATOM 1130 N N . CYS A 1 144 ? -7.551 -2.329 -13.456 1.00 40.72 144 CYS A N 1
ATOM 1131 C CA . CYS A 1 144 ? -8.530 -1.977 -12.412 1.00 40.72 144 CYS A CA 1
ATOM 1132 C C . CYS A 1 144 ? -9.951 -1.716 -12.961 1.00 40.72 144 CYS A C 1
ATOM 1134 O O . CYS A 1 144 ? -10.863 -1.439 -12.187 1.00 40.72 144 CYS A O 1
ATOM 1136 N N . ALA A 1 145 ? -10.171 -1.822 -14.277 1.00 37.72 145 ALA A N 1
ATOM 1137 C CA . ALA A 1 145 ? -11.442 -1.470 -14.917 1.00 37.72 145 ALA A CA 1
ATOM 1138 C C . ALA A 1 145 ? -12.480 -2.613 -15.023 1.00 37.72 145 ALA A C 1
ATOM 1140 O O . ALA A 1 145 ? -13.542 -2.399 -15.599 1.00 37.72 145 ALA A O 1
ATOM 1141 N N . GLN A 1 146 ? -12.235 -3.814 -14.478 1.00 31.50 146 GLN A N 1
ATOM 1142 C CA . GLN A 1 146 ? -13.154 -4.962 -14.651 1.00 31.50 146 GLN A CA 1
ATOM 1143 C C . GLN A 1 146 ? -13.784 -5.513 -13.360 1.00 31.50 146 GLN A C 1
ATOM 1145 O O . GLN A 1 146 ? -14.129 -6.690 -13.284 1.00 31.50 146 GLN A O 1
ATOM 1150 N N . GLY A 1 147 ? -13.982 -4.666 -12.350 1.00 36.00 147 GLY A N 1
ATOM 1151 C CA . GLY A 1 147 ? -14.662 -5.043 -11.108 1.00 36.00 147 GLY A CA 1
ATOM 1152 C C . GLY A 1 147 ? -15.781 -4.083 -10.710 1.00 36.00 147 GLY A C 1
ATOM 1153 O O . GLY A 1 147 ? -15.699 -3.492 -9.637 1.00 36.00 147 GLY A O 1
ATOM 1154 N N . ALA A 1 148 ? -16.800 -3.915 -11.557 1.00 30.48 148 ALA A N 1
ATOM 1155 C CA . ALA A 1 148 ? -18.081 -3.295 -11.205 1.00 30.48 148 ALA A CA 1
ATOM 1156 C C . ALA A 1 148 ? -19.240 -4.104 -11.800 1.00 30.48 148 ALA A C 1
ATOM 1158 O O . ALA A 1 148 ? -19.133 -4.483 -12.989 1.00 30.48 148 ALA A O 1
#

Sequence (148 aa):
MLLTKYEWQLGVLTDSDNAPVGTWKGVVISQPAFLLYHQLANSEAEGGMVLIDSIDGLIEELACLQSEQPDEQVAVDILSPTRGAQPVCELWSYESEQEPTLYYAYMGRDGRLEPCNREQPRYMTRLRRLYTLGTHAAIDGDLCAQGA

Foldseek 3Di:
DDQPWDWDDWDFQAALVRHGLDTDTDTDGDWWKKWKWKDQLPDPDRIDIDIGRDPVSVLVVVVVCCVPRVNMAMWMWIADSVPGTHTFQWKKWFADPVGRDIFIWTQDPVRDTDGNTPPDDPDTHPIDTDDGHDHSNVSDDDDVPPDD